Protein AF-A0AAD3CWH2-F1 (afdb_monomer_lite)

InterPro domains:
  IPR008906 HAT, C-terminal dimerisation domain [PF05699] (31-101)
  IPR012337 Ribonuclease H-like superfamily [SSF53098] (28-108)

pLDDT: mean 76.23, std 11.2, range [41.72, 93.25]

Radius of gyration: 19.05 Å; chains: 1; bounding box: 54×31×48 Å

Foldseek 3Di:
DPVVVVLVVVQVVVCVVPNPVPGDPPLCPVLQSQLVVQLVVCVCVCPPPVNPPPVVNVVSNCVSHVPPDVVLVVVLVVQLVVCCVVPNDDDPVVSVVSSCCVSPHHCVVVVVVVVD

Structure (mmCIF, N/CA/C/O backbone):
data_AF-A0AAD3CWH2-F1
#
_entry.id   AF-A0AAD3CWH2-F1
#
loop_
_atom_site.group_PDB
_atom_site.id
_atom_site.type_symbol
_atom_site.label_atom_id
_atom_site.label_alt_id
_atom_site.label_comp_id
_atom_site.label_asym_id
_atom_site.label_entity_id
_atom_site.label_seq_id
_atom_site.pdbx_PDB_ins_code
_atom_site.Cartn_x
_atom_site.Cartn_y
_atom_site.Cartn_z
_atom_site.occupancy
_atom_site.B_iso_or_equiv
_atom_site.auth_seq_id
_atom_site.auth_comp_id
_atom_site.auth_asym_id
_atom_site.auth_atom_id
_atom_site.pdbx_PDB_model_num
ATOM 1 N N . MET A 1 1 ? 18.400 -10.237 -1.285 1.00 47.47 1 MET A N 1
ATOM 2 C CA . MET A 1 1 ? 17.300 -10.425 -2.259 1.00 47.47 1 MET A CA 1
ATOM 3 C C . MET A 1 1 ? 17.458 -9.417 -3.380 1.00 47.47 1 MET A C 1
ATOM 5 O O . MET A 1 1 ? 17.604 -8.235 -3.097 1.00 47.47 1 MET A O 1
ATOM 9 N N . ASP A 1 2 ? 17.458 -9.882 -4.625 1.00 55.88 2 ASP A N 1
ATOM 10 C CA . ASP A 1 2 ? 17.538 -9.022 -5.806 1.00 55.88 2 ASP A CA 1
ATOM 11 C C . ASP A 1 2 ? 16.167 -8.367 -6.064 1.00 55.88 2 ASP A C 1
ATOM 13 O O . ASP A 1 2 ? 15.174 -9.046 -6.323 1.00 55.88 2 ASP A O 1
ATOM 17 N N . ARG A 1 3 ? 16.093 -7.048 -5.868 1.00 60.25 3 ARG A N 1
ATOM 18 C CA . ARG A 1 3 ? 14.845 -6.282 -5.692 1.00 60.25 3 ARG A CA 1
ATOM 19 C C . ARG A 1 3 ? 14.124 -5.977 -7.001 1.00 60.25 3 ARG A C 1
ATOM 21 O O . ARG A 1 3 ? 12.913 -5.773 -6.973 1.00 60.25 3 AR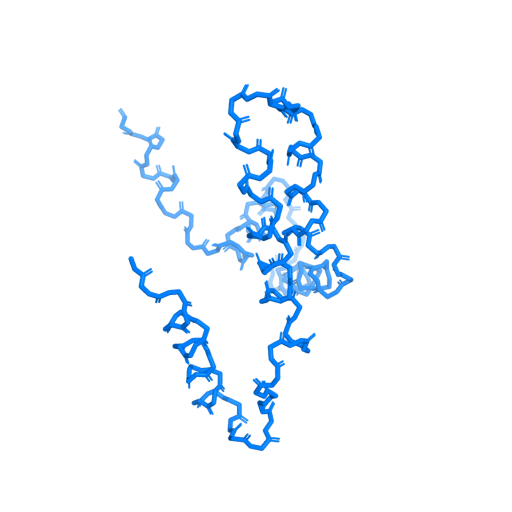G A O 1
ATOM 28 N N . SER A 1 4 ? 14.834 -6.055 -8.127 1.00 63.62 4 SER A N 1
ATOM 29 C CA . SER A 1 4 ? 14.219 -6.050 -9.457 1.00 63.62 4 SER A CA 1
ATOM 30 C C . SER A 1 4 ? 13.218 -7.207 -9.591 1.00 63.62 4 SER A C 1
ATOM 32 O O . SER A 1 4 ? 12.092 -7.029 -10.045 1.00 63.62 4 SER A O 1
ATOM 34 N N . LYS A 1 5 ? 13.554 -8.373 -9.019 1.00 73.56 5 LYS A N 1
ATOM 35 C CA . LYS A 1 5 ? 12.720 -9.584 -9.081 1.00 73.56 5 LYS A CA 1
ATOM 36 C C . LYS A 1 5 ? 11.361 -9.440 -8.389 1.00 73.56 5 LYS A C 1
ATOM 38 O O . LYS A 1 5 ? 10.415 -10.125 -8.766 1.00 73.56 5 LYS A O 1
ATOM 43 N N . LEU A 1 6 ? 11.233 -8.565 -7.385 1.00 74.38 6 LEU A N 1
ATOM 44 C CA . LEU A 1 6 ? 9.957 -8.322 -6.695 1.00 74.38 6 LEU A CA 1
ATOM 45 C C . LEU A 1 6 ? 8.982 -7.523 -7.562 1.00 74.38 6 LEU A C 1
ATOM 47 O O . LEU A 1 6 ? 7.789 -7.830 -7.570 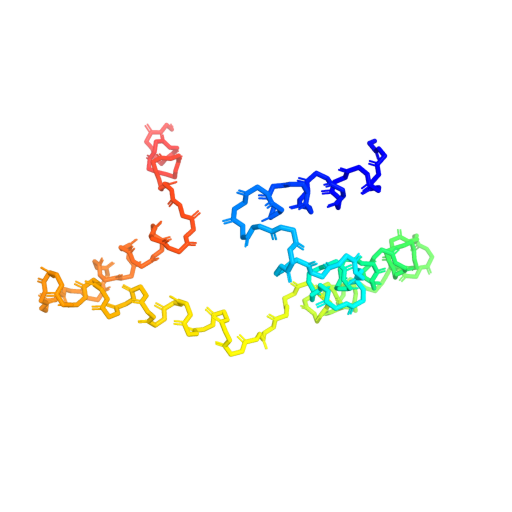1.00 74.38 6 LEU A O 1
ATOM 51 N N . PHE A 1 7 ? 9.482 -6.514 -8.279 1.00 76.25 7 PHE A N 1
ATOM 52 C CA . PHE A 1 7 ? 8.679 -5.749 -9.230 1.00 76.25 7 PHE A CA 1
ATOM 53 C C . PHE A 1 7 ? 8.256 -6.638 -10.403 1.00 76.25 7 PHE A C 1
ATOM 55 O O . PHE A 1 7 ? 7.061 -6.742 -10.673 1.00 76.25 7 PHE A O 1
ATOM 62 N N . GLU A 1 8 ? 9.198 -7.388 -10.978 1.00 80.25 8 GLU A N 1
ATOM 63 C CA . GLU A 1 8 ? 8.928 -8.367 -12.039 1.00 80.25 8 GLU A CA 1
ATOM 64 C C . GLU A 1 8 ? 7.891 -9.417 -11.608 1.00 80.25 8 GLU A C 1
ATOM 66 O O . GLU A 1 8 ? 6.917 -9.671 -12.312 1.00 80.25 8 GLU A O 1
ATOM 71 N N . SER A 1 9 ? 8.006 -9.958 -10.390 1.00 82.56 9 SER A N 1
ATOM 72 C CA . SER A 1 9 ? 7.028 -10.915 -9.853 1.00 82.56 9 SER A CA 1
ATOM 73 C C . SER A 1 9 ? 5.624 -10.310 -9.696 1.00 82.56 9 SER A C 1
ATOM 75 O O . SER A 1 9 ? 4.612 -10.980 -9.927 1.00 82.56 9 SER A O 1
ATOM 77 N N . ARG A 1 10 ? 5.526 -9.033 -9.301 1.00 79.69 10 ARG A N 1
ATOM 78 C CA . ARG A 1 10 ? 4.241 -8.320 -9.192 1.00 79.69 10 ARG A CA 1
ATOM 79 C C . ARG A 1 10 ? 3.651 -8.017 -10.566 1.00 79.69 10 ARG A C 1
ATOM 81 O O . ARG A 1 10 ? 2.444 -8.196 -10.739 1.00 79.69 10 ARG A O 1
ATOM 88 N N . LEU A 1 11 ? 4.479 -7.599 -11.521 1.00 81.88 11 LEU A N 1
ATOM 89 C CA . LEU A 1 11 ? 4.096 -7.408 -12.918 1.00 81.88 11 LEU A CA 1
ATOM 90 C C . LEU A 1 11 ? 3.562 -8.706 -13.517 1.00 81.88 11 LEU A C 1
ATOM 92 O O . LEU A 1 11 ? 2.472 -8.706 -14.080 1.00 81.88 11 LEU A O 1
ATOM 96 N N . GLU A 1 12 ? 4.251 -9.826 -13.309 1.00 83.62 12 GLU A N 1
ATOM 97 C CA . GLU A 1 12 ? 3.828 -11.134 -13.810 1.00 83.62 12 GLU A CA 1
ATOM 98 C C . GLU A 1 12 ? 2.466 -11.550 -13.231 1.00 83.62 12 GLU A C 1
ATOM 100 O O . GLU A 1 12 ? 1.571 -11.994 -13.956 1.00 83.62 12 GLU A O 1
ATOM 105 N N . LYS A 1 13 ? 2.251 -11.332 -11.925 1.00 83.56 13 LYS A N 1
ATOM 106 C CA . LYS A 1 13 ? 0.947 -11.563 -11.281 1.00 83.56 13 LYS A CA 1
ATOM 107 C C . LYS A 1 13 ? -0.149 -10.660 -11.850 1.00 83.56 13 LYS A C 1
ATOM 109 O O . LYS A 1 13 ? -1.267 -11.130 -12.056 1.00 83.56 13 LYS A O 1
ATOM 114 N N . ARG A 1 14 ? 0.140 -9.380 -12.108 1.00 78.19 14 ARG A N 1
ATOM 115 C CA . ARG A 1 14 ? -0.822 -8.455 -12.732 1.00 78.19 14 ARG A CA 1
ATOM 116 C C . ARG A 1 14 ? -1.132 -8.856 -14.171 1.00 78.19 14 ARG A C 1
ATOM 118 O O . ARG A 1 14 ? -2.305 -8.870 -14.531 1.00 78.19 14 ARG A O 1
ATOM 125 N N . ARG A 1 15 ? -0.123 -9.269 -14.944 1.00 83.38 15 ARG A N 1
ATOM 126 C CA . ARG A 1 15 ? -0.262 -9.759 -16.325 1.00 83.38 15 ARG A CA 1
ATOM 127 C C . ARG A 1 15 ? -1.205 -10.957 -16.391 1.00 83.38 15 ARG A C 1
ATOM 129 O O . ARG A 1 15 ? -2.101 -10.975 -17.228 1.00 83.38 15 ARG A O 1
ATOM 136 N N . LYS A 1 16 ? -1.076 -11.899 -15.448 1.00 83.44 16 LYS A N 1
ATOM 137 C CA . LYS A 1 16 ? -1.980 -13.057 -15.319 1.00 83.44 16 LYS A CA 1
ATOM 138 C C . LYS A 1 16 ? -3.423 -12.672 -14.964 1.00 83.44 16 LYS A C 1
ATOM 140 O O . LYS A 1 16 ? -4.342 -13.356 -15.391 1.00 83.44 16 LYS A O 1
ATOM 145 N N . ARG A 1 17 ? -3.638 -11.598 -14.192 1.00 80.06 17 ARG A N 1
ATOM 146 C CA . ARG A 1 17 ? -4.978 -11.168 -13.740 1.00 80.06 17 ARG A CA 1
ATOM 147 C C . ARG A 1 17 ? -5.717 -10.277 -14.739 1.00 80.06 17 ARG A C 1
ATOM 149 O O . ARG A 1 17 ? -6.924 -10.406 -14.879 1.00 80.06 17 ARG A O 1
ATOM 156 N N . LEU A 1 18 ? -5.012 -9.338 -15.368 1.00 77.00 18 LEU A N 1
ATOM 157 C CA . LEU A 1 18 ? -5.605 -8.266 -16.179 1.00 77.00 18 LEU A CA 1
ATOM 158 C C . LEU A 1 18 ? -5.416 -8.478 -17.690 1.00 77.00 18 LEU A C 1
ATOM 160 O O . LEU A 1 18 ? -6.064 -7.798 -18.483 1.00 77.00 18 LEU A O 1
ATOM 164 N N . GLY A 1 19 ? -4.554 -9.420 -18.086 1.00 78.69 19 GLY A N 1
ATOM 165 C CA . GLY A 1 19 ? -4.132 -9.623 -19.470 1.00 78.69 19 GLY A CA 1
ATOM 166 C C . GLY A 1 19 ? -3.005 -8.663 -19.889 1.00 78.69 19 GLY A C 1
ATOM 167 O O . GLY A 1 19 ? -2.866 -7.579 -19.319 1.00 78.69 19 GLY A O 1
ATOM 168 N N . PRO A 1 20 ? -2.182 -9.035 -20.886 1.00 76.25 20 PRO A N 1
ATOM 169 C CA . PRO A 1 20 ? -0.962 -8.301 -21.241 1.00 76.25 20 PRO A CA 1
ATOM 170 C C . PRO A 1 20 ? -1.223 -6.868 -21.723 1.00 76.25 20 PRO A C 1
ATOM 172 O O . PRO A 1 20 ? -0.479 -5.967 -21.364 1.00 76.25 20 PRO A O 1
ATOM 175 N N . ASN A 1 21 ? -2.323 -6.624 -22.437 1.00 77.19 21 ASN A N 1
ATOM 176 C CA . ASN A 1 21 ? -2.628 -5.304 -23.008 1.00 77.19 21 ASN A CA 1
ATOM 177 C C . ASN A 1 21 ? -3.133 -4.270 -21.985 1.00 77.19 21 ASN A C 1
ATOM 179 O O . ASN A 1 21 ? -3.350 -3.117 -22.342 1.00 77.19 21 ASN A O 1
ATOM 183 N N . ARG A 1 22 ? -3.380 -4.675 -20.732 1.00 71.50 22 ARG A N 1
ATOM 184 C CA . ARG A 1 22 ? -3.910 -3.803 -19.666 1.00 71.50 22 ARG A CA 1
ATOM 185 C C . ARG A 1 22 ? -2.899 -3.527 -18.554 1.00 71.50 22 ARG A C 1
ATOM 187 O O . ARG A 1 22 ? -3.251 -2.901 -17.557 1.00 71.50 22 ARG A O 1
ATOM 194 N N . VAL A 1 23 ? -1.671 -4.026 -18.688 1.00 74.50 23 VAL A N 1
ATOM 195 C CA . VAL A 1 23 ? -0.614 -3.850 -17.691 1.00 74.50 23 VAL A CA 1
ATOM 196 C C . VAL A 1 23 ? 0.429 -2.901 -18.248 1.00 74.50 23 VAL A C 1
ATOM 198 O O . VAL A 1 23 ? 1.038 -3.179 -19.272 1.00 74.50 23 VAL A O 1
ATOM 201 N N . ASP A 1 24 ? 0.629 -1.784 -17.556 1.00 77.06 24 ASP A N 1
ATOM 202 C CA . ASP A 1 24 ? 1.723 -0.874 -17.862 1.00 77.06 24 ASP A CA 1
ATOM 203 C C . ASP A 1 24 ? 3.020 -1.410 -17.248 1.00 77.06 24 ASP A C 1
ATOM 205 O O . ASP A 1 24 ? 3.085 -1.673 -16.043 1.00 77.06 24 ASP A O 1
ATOM 209 N N . GLU A 1 25 ? 4.030 -1.618 -18.087 1.00 79.94 25 GLU A N 1
ATOM 210 C CA . GLU A 1 25 ? 5.335 -2.150 -17.682 1.00 79.94 25 GLU A CA 1
ATOM 211 C C . GLU A 1 25 ? 6.278 -1.043 -17.187 1.00 79.94 25 GLU A C 1
ATOM 213 O O . GLU A 1 25 ? 7.286 -1.329 -16.536 1.00 79.94 25 GLU A O 1
ATOM 218 N N . ASP A 1 26 ? 5.945 0.232 -17.435 1.00 83.88 26 ASP A N 1
ATOM 219 C CA . ASP A 1 26 ? 6.732 1.357 -16.941 1.00 83.88 26 ASP A CA 1
ATOM 220 C C . ASP A 1 26 ? 6.528 1.541 -15.431 1.00 83.88 26 ASP A C 1
ATOM 222 O O . ASP A 1 26 ? 5.492 2.013 -14.951 1.00 83.88 26 ASP A O 1
ATOM 226 N N . TRP A 1 27 ? 7.574 1.233 -14.663 1.00 81.44 27 TRP A N 1
ATOM 227 C CA . TRP A 1 27 ? 7.604 1.408 -13.212 1.00 81.44 27 TRP A CA 1
ATOM 228 C C . TRP A 1 27 ? 7.276 2.838 -12.763 1.00 81.44 27 TRP A C 1
ATOM 230 O O . TRP A 1 27 ? 6.811 3.029 -11.641 1.00 81.44 27 TRP A O 1
ATOM 240 N N . ARG A 1 28 ? 7.500 3.856 -13.609 1.00 81.25 28 ARG A N 1
ATOM 241 C CA . ARG A 1 28 ? 7.190 5.260 -13.284 1.00 81.25 28 ARG A CA 1
ATOM 242 C C . ARG A 1 28 ? 5.695 5.515 -13.165 1.00 81.25 28 ARG A C 1
ATOM 244 O O . ARG A 1 28 ? 5.298 6.474 -12.498 1.00 81.25 28 ARG A O 1
ATOM 251 N N . LYS A 1 29 ? 4.889 4.685 -13.823 1.00 77.56 29 LYS A N 1
ATOM 252 C CA . LYS A 1 29 ? 3.431 4.749 -13.794 1.00 77.56 29 LYS A CA 1
ATOM 253 C C . LYS A 1 29 ? 2.832 3.853 -12.716 1.00 77.56 29 LYS A C 1
ATOM 255 O O . LYS A 1 29 ? 1.670 4.046 -12.373 1.00 77.56 29 LYS A O 1
ATOM 260 N N . ASP A 1 30 ? 3.609 2.934 -12.133 1.00 76.12 30 ASP A N 1
ATOM 261 C CA . ASP A 1 30 ? 3.206 2.230 -10.917 1.00 76.12 30 ASP A CA 1
ATOM 262 C C . ASP A 1 30 ? 3.457 3.122 -9.685 1.00 76.12 30 ASP A C 1
ATOM 264 O O . ASP A 1 30 ? 4.611 3.393 -9.333 1.00 76.12 30 ASP A O 1
ATOM 268 N N . PRO A 1 31 ? 2.400 3.586 -8.994 1.00 74.25 31 PRO A N 1
ATOM 269 C CA . PRO A 1 31 ? 2.548 4.549 -7.908 1.00 74.25 31 PRO A CA 1
ATOM 270 C C . PRO A 1 31 ? 3.368 3.978 -6.741 1.00 74.25 31 PRO A C 1
ATOM 272 O O . PRO A 1 31 ? 4.218 4.672 -6.177 1.00 74.25 31 PRO A O 1
ATOM 275 N N . GLY A 1 32 ? 3.170 2.689 -6.438 1.00 76.94 32 GLY A N 1
ATOM 276 C CA . GLY A 1 32 ? 3.854 1.981 -5.358 1.00 76.94 32 GLY A CA 1
ATOM 277 C C . GLY A 1 32 ? 5.343 1.755 -5.624 1.00 76.94 32 GLY A C 1
ATOM 278 O O . GLY A 1 32 ? 6.160 1.924 -4.722 1.00 76.94 32 GLY A O 1
ATOM 279 N N . GLU A 1 33 ? 5.722 1.410 -6.850 1.00 81.25 33 GLU A N 1
ATOM 280 C CA . GLU A 1 33 ? 7.115 1.221 -7.255 1.00 81.25 33 GLU A CA 1
ATOM 281 C C . GLU A 1 33 ? 7.853 2.559 -7.354 1.00 81.25 33 GLU A C 1
ATOM 283 O O . GLU A 1 33 ? 8.988 2.669 -6.883 1.00 81.25 33 GLU A O 1
ATOM 288 N N . LYS A 1 34 ? 7.194 3.607 -7.865 1.00 82.38 34 LYS A N 1
ATOM 289 C CA . LYS A 1 34 ? 7.722 4.977 -7.837 1.00 82.38 34 LYS A CA 1
ATOM 290 C C . LYS A 1 34 ? 7.997 5.437 -6.401 1.00 82.38 34 LYS A C 1
ATOM 292 O O . LYS A 1 34 ? 9.107 5.874 -6.104 1.00 82.38 34 LYS A O 1
ATOM 297 N N . ALA A 1 35 ? 7.021 5.281 -5.506 1.00 82.06 35 ALA A N 1
ATOM 298 C CA . ALA A 1 35 ? 7.147 5.533 -4.069 1.00 82.06 35 ALA A CA 1
ATOM 299 C C . ALA A 1 35 ? 8.317 4.769 -3.433 1.00 82.06 35 ALA A C 1
ATOM 301 O O . ALA A 1 35 ? 9.154 5.348 -2.734 1.00 82.06 35 ALA A O 1
ATOM 302 N N . ARG A 1 36 ? 8.404 3.464 -3.713 1.00 82.50 36 ARG A N 1
ATOM 303 C CA . ARG A 1 36 ? 9.457 2.584 -3.200 1.00 82.50 36 ARG A CA 1
ATOM 304 C C . ARG A 1 36 ? 10.841 3.055 -3.635 1.00 82.50 36 ARG A C 1
ATOM 306 O O . ARG A 1 36 ? 11.733 3.130 -2.797 1.00 82.50 36 ARG A O 1
ATOM 313 N N . ARG A 1 37 ? 11.024 3.391 -4.915 1.00 86.31 37 ARG A N 1
ATOM 314 C CA . ARG A 1 37 ? 12.311 3.865 -5.448 1.00 86.31 37 ARG A CA 1
ATOM 315 C C . ARG A 1 37 ? 12.718 5.224 -4.883 1.00 86.31 37 ARG A C 1
ATOM 317 O O . ARG A 1 37 ? 13.893 5.409 -4.584 1.00 86.31 37 ARG A O 1
ATOM 324 N N . ILE A 1 38 ? 11.764 6.137 -4.676 1.00 85.75 38 ILE A N 1
ATOM 325 C CA . ILE A 1 38 ? 12.015 7.409 -3.977 1.00 85.75 38 ILE A CA 1
ATOM 326 C C . ILE A 1 38 ? 12.527 7.132 -2.560 1.00 85.75 38 ILE A C 1
ATOM 328 O O . ILE A 1 38 ? 13.568 7.656 -2.173 1.00 85.75 38 ILE A O 1
ATOM 332 N N . TRP A 1 39 ? 11.843 6.270 -1.801 1.00 84.81 39 TRP A N 1
ATOM 333 C CA . TRP A 1 39 ? 12.293 5.898 -0.460 1.00 84.81 39 TRP A CA 1
ATOM 334 C C . TRP A 1 39 ? 13.677 5.240 -0.474 1.00 84.81 39 TRP A C 1
ATOM 336 O O . TRP A 1 39 ? 14.504 5.554 0.371 1.00 84.81 39 TRP A O 1
ATOM 346 N N . GLU A 1 40 ? 13.961 4.351 -1.426 1.00 85.44 40 GLU A N 1
ATOM 347 C CA . GLU A 1 40 ? 15.270 3.696 -1.518 1.00 85.44 40 GLU A CA 1
ATOM 348 C C . GLU A 1 40 ? 16.418 4.650 -1.821 1.00 85.44 40 GLU A C 1
ATOM 350 O O . GLU A 1 40 ? 17.506 4.436 -1.294 1.00 85.44 40 GLU A O 1
ATOM 355 N N . TRP A 1 41 ? 16.182 5.680 -2.634 1.00 86.88 41 TRP A N 1
ATOM 356 C CA . TRP A 1 41 ? 17.178 6.717 -2.900 1.00 86.88 41 TRP A CA 1
ATOM 357 C C . TRP A 1 41 ? 17.534 7.483 -1.624 1.00 86.88 41 TRP A C 1
ATOM 359 O O . TRP A 1 41 ? 18.704 7.709 -1.333 1.00 86.88 41 TRP A O 1
ATOM 369 N N . TRP A 1 42 ? 16.521 7.823 -0.828 1.00 83.88 42 TRP A N 1
ATOM 370 C CA . TRP A 1 42 ? 16.713 8.551 0.421 1.00 83.88 42 TRP A CA 1
ATOM 371 C C . TRP A 1 42 ? 17.189 7.679 1.577 1.00 83.88 42 TRP A C 1
ATOM 373 O O . TRP A 1 42 ? 17.849 8.188 2.476 1.00 83.88 42 TRP A O 1
ATOM 383 N N . ARG A 1 43 ? 16.857 6.383 1.576 1.00 83.31 43 ARG A N 1
ATOM 384 C CA . ARG A 1 43 ? 17.179 5.441 2.652 1.00 83.31 43 ARG A CA 1
ATOM 385 C C . ARG A 1 43 ? 18.633 5.555 3.119 1.00 83.31 43 ARG A C 1
ATOM 387 O O . ARG A 1 43 ? 18.780 5.805 4.305 1.00 83.31 43 ARG A O 1
ATOM 394 N N . PRO A 1 44 ? 19.672 5.407 2.268 1.00 83.19 44 PRO A N 1
ATOM 395 C CA . PRO A 1 44 ? 21.059 5.499 2.727 1.00 83.19 44 PRO A CA 1
ATOM 396 C C . PRO A 1 44 ? 21.354 6.845 3.398 1.00 83.19 44 PRO A C 1
ATOM 398 O O . PRO A 1 44 ? 21.918 6.848 4.483 1.00 83.19 44 PRO A O 1
ATOM 401 N N . ILE A 1 45 ? 20.853 7.951 2.837 1.00 81.62 45 ILE A N 1
ATOM 402 C CA . ILE A 1 45 ? 21.040 9.319 3.348 1.00 81.62 45 ILE A CA 1
ATOM 403 C C . ILE A 1 45 ? 20.429 9.484 4.746 1.00 81.62 45 ILE A C 1
ATOM 405 O O . ILE A 1 45 ? 21.010 10.127 5.609 1.00 81.62 45 ILE A O 1
ATOM 409 N N . VAL A 1 46 ? 19.251 8.901 4.991 1.00 76.75 46 VAL A N 1
ATOM 410 C CA . VAL A 1 46 ? 18.552 9.029 6.283 1.00 76.75 46 VAL A CA 1
ATOM 411 C C . VAL A 1 46 ? 18.917 7.941 7.298 1.00 76.75 46 VAL A C 1
ATOM 413 O O . VAL A 1 46 ? 18.480 8.022 8.445 1.00 76.75 46 VAL A O 1
ATOM 416 N N . THR A 1 47 ? 19.646 6.899 6.881 1.00 71.56 47 THR A N 1
ATOM 417 C CA . THR A 1 47 ? 20.125 5.813 7.757 1.00 71.56 47 THR A CA 1
ATOM 418 C C . THR A 1 47 ? 21.618 5.876 8.059 1.00 71.56 47 THR A C 1
ATOM 420 O O . THR A 1 47 ? 22.066 5.131 8.925 1.00 71.56 47 THR A O 1
ATOM 423 N N . GLU A 1 48 ? 22.388 6.719 7.370 1.00 72.81 48 GLU A N 1
ATOM 424 C CA . GLU A 1 48 ? 23.781 6.980 7.733 1.00 72.81 48 GLU A CA 1
ATOM 425 C C . GLU A 1 48 ? 23.857 7.673 9.102 1.00 72.81 48 GLU A C 1
ATOM 427 O O . GLU A 1 48 ? 23.166 8.658 9.374 1.00 72.81 48 GLU A O 1
ATOM 432 N N . GLU A 1 49 ? 24.712 7.140 9.981 1.00 58.88 49 GLU A N 1
ATOM 433 C CA . GLU A 1 49 ? 24.851 7.575 11.380 1.00 58.88 49 GLU A CA 1
ATOM 434 C C . GLU A 1 49 ? 25.242 9.056 11.523 1.00 58.88 49 GLU A C 1
ATOM 436 O O . GLU A 1 49 ? 24.958 9.670 12.549 1.00 58.88 49 GLU A O 1
ATOM 441 N N . SER A 1 50 ? 25.834 9.659 10.487 1.00 56.03 50 SER A N 1
ATOM 442 C CA . SER A 1 50 ? 26.306 11.049 10.486 1.00 56.03 50 SER A CA 1
ATOM 443 C C . SER A 1 50 ? 25.193 12.100 10.345 1.00 56.03 50 SER A C 1
ATOM 445 O O . SER A 1 50 ? 25.422 13.268 10.648 1.00 56.03 50 SER A O 1
ATOM 447 N N . THR A 1 51 ? 23.992 11.715 9.889 1.00 57.53 51 THR A N 1
ATOM 448 C CA . THR A 1 51 ? 22.870 12.629 9.572 1.00 57.53 51 THR A CA 1
ATOM 449 C C . THR A 1 51 ? 21.515 12.073 10.026 1.00 57.53 51 THR A C 1
ATOM 451 O O . THR A 1 51 ? 20.474 12.289 9.400 1.00 57.53 51 THR A O 1
ATOM 454 N N . SER A 1 52 ? 21.496 11.348 11.148 1.00 59.28 52 SER A N 1
ATOM 455 C CA . SER A 1 52 ? 20.255 10.812 11.713 1.00 59.28 52 SER A CA 1
ATOM 456 C C . SER A 1 52 ? 19.330 11.947 12.167 1.00 59.28 52 SER A C 1
ATOM 458 O O . SER A 1 52 ? 19.485 12.520 13.244 1.00 59.28 52 SER A O 1
ATOM 460 N N . PHE A 1 53 ? 18.336 12.264 11.335 1.00 74.50 53 PHE A N 1
ATOM 461 C CA . PHE A 1 53 ? 17.189 13.104 11.675 1.00 74.50 53 PHE A CA 1
ATOM 462 C C . PHE A 1 53 ? 15.948 12.207 11.775 1.00 74.50 53 PHE A C 1
ATOM 464 O O . PHE A 1 53 ? 15.228 12.040 10.784 1.00 74.50 53 PHE A O 1
ATOM 471 N N . PRO A 1 54 ? 15.652 11.611 12.947 1.00 75.44 54 PRO A N 1
ATOM 472 C CA . PRO A 1 54 ? 14.593 10.608 13.082 1.00 75.44 54 PRO A CA 1
ATOM 473 C C . PRO A 1 54 ? 13.219 11.119 12.636 1.00 75.44 54 PRO A C 1
ATOM 475 O O . PRO A 1 54 ? 12.464 10.402 11.979 1.00 75.44 54 PRO A O 1
ATOM 478 N N . ALA A 1 55 ? 12.912 12.384 12.940 1.00 76.50 55 ALA A N 1
ATOM 479 C CA . ALA A 1 55 ? 11.676 13.034 12.518 1.00 76.50 55 ALA A CA 1
ATOM 480 C C . ALA A 1 55 ? 11.596 13.205 10.991 1.00 76.50 55 ALA A C 1
ATOM 482 O O . ALA A 1 55 ? 10.561 12.899 10.400 1.00 76.50 55 ALA A O 1
ATOM 483 N N . PHE A 1 56 ? 12.686 13.629 10.345 1.00 78.88 56 PHE A N 1
ATOM 484 C CA . PHE A 1 56 ? 12.746 13.792 8.890 1.00 78.88 56 PHE A CA 1
ATOM 485 C C . PHE A 1 56 ? 12.658 12.442 8.170 1.00 78.88 56 PHE A C 1
ATOM 487 O O . PHE A 1 56 ? 11.860 12.286 7.250 1.00 78.88 56 PHE A O 1
ATOM 494 N N . SER A 1 57 ? 13.388 11.432 8.650 1.00 80.12 57 SER A N 1
ATOM 495 C CA . SER A 1 57 ? 13.316 10.055 8.144 1.00 80.12 57 SER A CA 1
ATOM 496 C C . SER A 1 57 ? 11.893 9.491 8.239 1.00 80.12 57 SER A C 1
ATOM 498 O O . SER A 1 57 ? 11.366 8.930 7.273 1.00 80.12 57 SER A O 1
ATOM 500 N N . LYS A 1 58 ? 11.218 9.712 9.377 1.00 79.88 58 LYS A N 1
ATOM 501 C CA . LYS A 1 58 ? 9.819 9.316 9.577 1.00 79.88 58 LYS A CA 1
ATOM 502 C C . LYS A 1 58 ? 8.881 10.053 8.622 1.00 79.88 58 LYS A C 1
ATOM 504 O O . LYS A 1 58 ? 8.089 9.398 7.951 1.00 79.88 58 LYS A O 1
ATOM 509 N N . ALA A 1 59 ? 8.981 11.379 8.525 1.00 79.06 59 ALA A N 1
ATOM 510 C CA . ALA A 1 59 ? 8.148 12.183 7.630 1.00 79.06 59 ALA A CA 1
ATOM 511 C C . ALA A 1 59 ? 8.317 11.760 6.165 1.00 79.06 59 ALA A C 1
ATOM 513 O O . ALA A 1 59 ? 7.335 11.533 5.461 1.00 79.06 59 ALA A O 1
ATOM 514 N N . LEU A 1 60 ? 9.557 11.558 5.728 1.00 80.25 60 LEU A N 1
ATOM 515 C CA . LEU A 1 60 ? 9.873 11.129 4.376 1.00 80.25 60 LEU A CA 1
ATOM 516 C C . LEU A 1 60 ? 9.320 9.729 4.072 1.00 80.25 60 LEU A C 1
ATOM 518 O O . LEU A 1 60 ? 8.766 9.504 2.997 1.00 80.25 60 LEU A O 1
ATOM 522 N N . ARG A 1 61 ? 9.408 8.792 5.024 1.00 79.19 61 ARG A N 1
ATOM 523 C CA . ARG A 1 61 ? 8.820 7.454 4.876 1.00 79.19 61 ARG A CA 1
ATOM 524 C C . ARG A 1 61 ? 7.300 7.519 4.731 1.00 79.19 61 ARG A C 1
ATOM 526 O O . ARG A 1 61 ? 6.749 6.785 3.914 1.00 79.19 61 ARG A O 1
ATOM 533 N N . LEU A 1 62 ? 6.638 8.385 5.500 1.00 76.06 62 LEU A N 1
ATOM 534 C CA . LEU A 1 62 ? 5.192 8.597 5.410 1.00 76.06 62 LEU A CA 1
ATOM 535 C C . LEU A 1 62 ? 4.821 9.190 4.045 1.00 76.06 62 LEU A C 1
ATOM 537 O O . LEU A 1 62 ? 4.001 8.610 3.350 1.00 76.06 62 LEU A O 1
ATOM 541 N N . ILE A 1 63 ? 5.479 10.269 3.615 1.00 77.75 63 ILE A N 1
ATOM 542 C CA . ILE A 1 63 ? 5.192 10.938 2.334 1.00 77.75 63 ILE A CA 1
ATOM 543 C C . ILE A 1 63 ? 5.460 10.015 1.140 1.00 77.75 63 ILE A C 1
ATOM 545 O O . ILE A 1 63 ? 4.672 9.964 0.198 1.00 77.75 63 ILE A O 1
ATOM 549 N N . ALA A 1 64 ? 6.580 9.289 1.161 1.00 75.94 64 ALA A N 1
ATOM 550 C CA . ALA A 1 64 ? 6.963 8.438 0.047 1.00 75.94 64 ALA A CA 1
ATOM 551 C C . ALA A 1 64 ? 6.098 7.175 -0.024 1.00 75.94 64 ALA A C 1
ATOM 553 O O . ALA A 1 64 ? 5.630 6.841 -1.105 1.00 75.94 64 ALA A O 1
ATOM 554 N N . LEU A 1 65 ? 5.891 6.465 1.094 1.00 72.00 65 LEU A N 1
ATOM 555 C CA . LEU A 1 65 ? 5.269 5.133 1.087 1.00 72.00 65 LEU A CA 1
ATOM 556 C C . LEU A 1 65 ? 3.764 5.149 1.359 1.00 72.00 65 LEU A C 1
ATOM 558 O O . LEU A 1 65 ? 3.059 4.267 0.869 1.00 72.00 65 LEU A O 1
ATOM 562 N N . ILE A 1 66 ? 3.261 6.125 2.114 1.00 70.38 66 ILE A N 1
ATOM 563 C CA . ILE A 1 66 ? 1.824 6.321 2.306 1.00 70.38 66 ILE A CA 1
ATOM 564 C C . ILE A 1 66 ? 1.365 7.277 1.215 1.00 70.38 66 ILE A C 1
ATOM 566 O O . ILE A 1 66 ? 1.168 8.471 1.427 1.00 70.38 66 ILE A O 1
ATOM 570 N N . GLN A 1 67 ? 1.214 6.743 0.006 1.00 61.59 67 GLN A N 1
ATOM 571 C CA . GLN A 1 67 ? 0.537 7.481 -1.047 1.00 61.59 67 GLN A CA 1
ATOM 572 C C . GLN A 1 67 ? -0.944 7.570 -0.693 1.00 61.59 67 GLN A C 1
ATOM 574 O O . GLN A 1 67 ? -1.722 6.649 -0.958 1.00 61.59 67 GLN A O 1
ATOM 579 N N . VAL A 1 68 ? -1.312 8.685 -0.061 1.00 57.66 68 VAL A N 1
ATOM 580 C CA . VAL A 1 68 ? -2.695 9.073 0.211 1.00 57.66 68 VAL A CA 1
ATOM 581 C C . VAL A 1 68 ? -3.360 9.352 -1.137 1.00 57.66 68 VAL A C 1
ATOM 583 O O . VAL A 1 68 ? -3.419 10.478 -1.615 1.00 57.66 68 VAL A O 1
ATOM 586 N N . SER A 1 69 ? -3.772 8.291 -1.821 1.00 63.91 69 SER A N 1
ATOM 587 C CA . SER A 1 69 ? -4.610 8.393 -3.010 1.00 63.91 69 SER A CA 1
ATOM 588 C C . SER A 1 69 ? -6.065 8.331 -2.571 1.00 63.91 69 SER A C 1
ATOM 590 O O . SER A 1 69 ? -6.407 7.543 -1.684 1.00 63.91 69 SER A O 1
ATOM 592 N N . SER A 1 70 ? -6.932 9.118 -3.213 1.00 63.81 70 SER A N 1
ATOM 593 C CA . SER A 1 70 ? -8.382 9.009 -3.010 1.00 63.81 70 SER A CA 1
ATOM 594 C C . SER A 1 70 ? -8.848 7.565 -3.205 1.00 63.81 70 SER A C 1
ATOM 596 O O . SER A 1 70 ? -9.641 7.074 -2.418 1.00 63.81 70 SER A O 1
ATOM 598 N N . CYS A 1 71 ? -8.229 6.830 -4.136 1.00 68.62 71 CYS A N 1
ATOM 599 C CA . CYS A 1 71 ? -8.473 5.412 -4.392 1.00 68.62 71 CYS A CA 1
ATOM 600 C C . CYS A 1 71 ? -8.301 4.508 -3.153 1.00 68.62 71 CYS A C 1
ATOM 602 O O . CYS A 1 71 ? -9.033 3.530 -2.988 1.00 68.62 71 CYS A O 1
ATOM 604 N N . ALA A 1 72 ? -7.343 4.796 -2.264 1.00 66.88 72 ALA A N 1
ATOM 605 C CA . ALA A 1 72 ? -7.182 4.022 -1.033 1.00 66.88 72 ALA A CA 1
ATOM 606 C C . ALA A 1 72 ? -8.378 4.225 -0.092 1.00 66.88 72 ALA A C 1
ATOM 608 O O . ALA A 1 72 ? -8.896 3.255 0.457 1.00 66.88 72 ALA A O 1
ATOM 609 N N . VAL A 1 73 ? -8.847 5.466 0.026 1.00 68.88 73 VAL A N 1
ATOM 610 C CA . VAL A 1 73 ? -10.023 5.836 0.820 1.00 68.88 73 VAL A CA 1
ATOM 611 C C . VAL A 1 73 ? -11.311 5.304 0.172 1.00 68.88 73 VAL A C 1
ATOM 613 O O . VAL A 1 73 ? -12.145 4.714 0.849 1.00 68.88 73 VAL A O 1
ATOM 616 N N . GLU A 1 74 ? -11.438 5.401 -1.152 1.00 76.25 74 GLU A N 1
ATOM 617 C CA . GLU A 1 74 ? -12.550 4.845 -1.935 1.00 76.25 74 GLU A CA 1
ATOM 618 C C . GLU A 1 74 ? -12.663 3.326 -1.771 1.00 76.25 74 GLU A C 1
ATOM 620 O O . GLU A 1 74 ? -13.770 2.797 -1.677 1.00 76.25 74 GLU A O 1
ATOM 625 N N . ARG A 1 75 ? -11.537 2.603 -1.678 1.00 81.81 75 ARG A N 1
ATOM 626 C CA . ARG A 1 75 ? -11.546 1.161 -1.388 1.00 81.81 75 ARG A CA 1
ATOM 627 C C . ARG A 1 75 ? -12.141 0.872 -0.012 1.00 81.81 75 ARG A C 1
ATOM 629 O O . ARG A 1 75 ? -12.932 -0.062 0.103 1.00 81.81 75 ARG A O 1
ATOM 636 N N . VAL A 1 76 ? -11.779 1.660 1.001 1.00 82.50 76 VAL A N 1
ATOM 637 C CA . VAL A 1 76 ? -12.327 1.534 2.360 1.00 82.50 76 VAL A CA 1
ATOM 638 C C . VAL A 1 76 ? -13.829 1.821 2.345 1.00 82.50 76 VAL A C 1
ATOM 640 O O . VAL A 1 76 ? -14.603 0.996 2.822 1.00 82.50 76 VAL A O 1
ATOM 643 N N . PHE A 1 77 ? -14.266 2.909 1.704 1.00 83.81 77 PHE A N 1
ATOM 644 C CA . PHE A 1 77 ? -15.693 3.220 1.568 1.00 83.81 77 PHE A CA 1
ATOM 645 C C . PHE A 1 77 ? -16.470 2.171 0.765 1.00 83.81 77 PHE A C 1
ATOM 647 O O . PHE A 1 77 ? -17.604 1.853 1.106 1.00 83.81 77 PHE A O 1
ATOM 654 N N . SER A 1 78 ? -15.855 1.564 -0.251 1.00 85.75 78 SER A N 1
ATOM 655 C CA . SER A 1 78 ? -16.471 0.461 -0.998 1.00 85.75 78 SER A CA 1
ATOM 656 C C . SER A 1 78 ? -16.696 -0.763 -0.107 1.00 85.75 78 SER A C 1
ATOM 658 O O . SER A 1 78 ? -17.750 -1.388 -0.176 1.00 85.75 78 SER A O 1
ATOM 660 N N . GLN A 1 79 ? -15.730 -1.107 0.757 1.00 87.88 79 GLN A N 1
ATOM 661 C CA . GLN A 1 79 ? -15.918 -2.188 1.732 1.00 87.88 79 GLN A CA 1
ATOM 662 C C . GLN A 1 79 ? -16.971 -1.830 2.782 1.00 87.88 79 GLN A C 1
ATOM 664 O O . GLN A 1 79 ? -17.777 -2.687 3.138 1.00 87.88 79 GLN A O 1
ATOM 669 N N . LEU A 1 80 ? -16.994 -0.575 3.234 1.00 89.25 80 LEU A N 1
ATOM 670 C CA . LEU A 1 80 ? -18.002 -0.076 4.161 1.00 89.25 80 LEU A CA 1
ATOM 671 C C . LEU A 1 80 ? -19.417 -0.225 3.586 1.00 89.25 80 LEU A C 1
ATOM 673 O O . LEU A 1 80 ? -20.276 -0.796 4.254 1.00 89.25 80 LEU A O 1
ATOM 677 N N . ASN A 1 81 ? -19.640 0.205 2.338 1.00 89.81 81 ASN A N 1
ATOM 678 C CA . ASN A 1 81 ? -20.930 0.048 1.662 1.00 89.81 81 ASN A CA 1
ATOM 679 C C . ASN A 1 81 ? -21.365 -1.417 1.609 1.00 89.81 81 ASN A C 1
ATOM 681 O O . ASN A 1 81 ? -22.482 -1.725 2.006 1.00 89.81 81 ASN A O 1
ATOM 685 N N . VAL A 1 82 ? -20.472 -2.332 1.216 1.00 89.75 82 VAL A N 1
ATOM 686 C CA . VAL A 1 82 ? -20.788 -3.770 1.177 1.0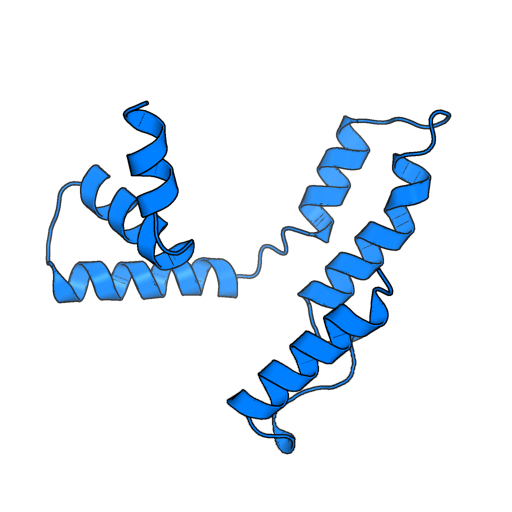0 89.75 82 VAL A CA 1
ATOM 687 C C . VAL A 1 82 ? -21.209 -4.294 2.553 1.00 89.75 82 VAL A C 1
ATOM 689 O O . VAL A 1 82 ? -22.161 -5.068 2.651 1.00 89.75 82 VAL A O 1
ATOM 692 N N . ILE A 1 83 ? -20.524 -3.886 3.627 1.00 88.06 83 ILE A N 1
ATOM 693 C CA . ILE A 1 83 ? -20.860 -4.309 4.994 1.00 88.06 83 ILE A CA 1
ATOM 694 C C . ILE A 1 83 ? -22.247 -3.793 5.393 1.00 88.06 83 ILE A C 1
ATOM 696 O O . ILE A 1 83 ? -23.061 -4.567 5.898 1.00 88.06 83 ILE A O 1
ATOM 700 N N . VAL A 1 84 ? -22.526 -2.512 5.143 1.00 91.94 84 VAL A N 1
ATOM 701 C CA . VAL A 1 84 ? -23.804 -1.877 5.494 1.00 91.94 84 VAL A CA 1
ATOM 702 C C . VAL A 1 84 ? -24.961 -2.462 4.680 1.00 91.94 84 VAL A C 1
ATOM 704 O O . VAL A 1 84 ? -26.010 -2.751 5.249 1.00 91.94 84 VAL A O 1
ATOM 707 N N . GLU A 1 85 ? -24.773 -2.703 3.382 1.00 93.25 85 GLU A N 1
ATOM 708 C CA . GLU A 1 85 ? -25.788 -3.317 2.514 1.00 93.25 85 GLU A CA 1
ATOM 709 C C . GLU A 1 85 ? -26.087 -4.769 2.907 1.00 93.25 85 GLU A C 1
ATOM 711 O O . GLU A 1 85 ? -27.238 -5.195 2.867 1.00 93.25 85 GLU A O 1
ATOM 716 N N . THR A 1 86 ? -25.067 -5.529 3.320 1.00 91.00 86 THR A N 1
ATOM 717 C CA . THR A 1 86 ? -25.227 -6.956 3.647 1.00 91.00 86 THR A CA 1
ATOM 718 C C . THR A 1 86 ? -25.784 -7.176 5.053 1.00 91.00 86 THR A C 1
ATOM 720 O O . THR A 1 86 ? -26.563 -8.098 5.278 1.00 91.00 86 THR A O 1
ATOM 723 N N . CYS A 1 87 ? -25.343 -6.381 6.028 1.00 89.56 87 CYS A N 1
ATOM 724 C CA . CYS A 1 87 ? -25.630 -6.615 7.445 1.00 89.56 87 CYS A CA 1
ATOM 725 C C . CYS A 1 87 ? -26.611 -5.602 8.052 1.00 89.56 87 CYS A C 1
ATOM 727 O O . CYS A 1 87 ? -27.088 -5.824 9.163 1.00 89.56 87 CYS A O 1
ATOM 729 N N . GLY A 1 88 ? -26.916 -4.505 7.356 1.00 88.75 88 GLY A N 1
ATOM 730 C CA . GLY A 1 88 ? -27.752 -3.428 7.878 1.00 88.75 88 GLY A CA 1
ATOM 731 C C . GLY A 1 88 ? -27.057 -2.604 8.967 1.00 88.75 88 GLY A C 1
ATOM 732 O O . GLY A 1 88 ? -25.829 -2.520 9.034 1.00 88.75 88 GLY A O 1
ATOM 733 N N . ARG A 1 89 ? -27.855 -1.958 9.830 1.00 87.25 89 ARG A N 1
ATOM 734 C CA . ARG A 1 89 ? -27.328 -1.183 10.965 1.00 87.25 89 ARG A CA 1
ATOM 735 C C . ARG A 1 89 ? -26.668 -2.105 11.985 1.00 87.25 89 ARG A C 1
ATOM 737 O O . ARG A 1 89 ? -27.239 -3.114 12.383 1.00 87.25 89 ARG A O 1
ATOM 744 N N . MET A 1 90 ? -25.506 -1.686 12.465 1.00 89.31 90 MET A N 1
ATOM 745 C CA . MET A 1 90 ? -24.759 -2.365 13.517 1.00 89.31 90 MET A CA 1
ATOM 746 C C . MET A 1 90 ? -24.132 -1.351 14.472 1.00 89.31 90 MET A C 1
ATOM 748 O O . MET A 1 90 ? -24.121 -0.152 14.188 1.00 89.31 90 MET A O 1
ATOM 752 N N . LEU A 1 91 ? -23.630 -1.848 15.601 1.00 91.62 91 LEU A N 1
ATOM 753 C CA . LEU A 1 91 ? -22.806 -1.066 16.520 1.00 91.62 91 LEU A CA 1
ATOM 754 C C . LEU A 1 91 ? -21.507 -0.641 15.825 1.00 91.62 91 LEU A C 1
ATOM 756 O O . LEU A 1 91 ? -20.963 -1.394 15.015 1.00 91.62 91 LEU A O 1
ATOM 760 N N . GLU A 1 92 ? -21.026 0.553 16.160 1.00 87.12 92 GLU A N 1
ATOM 761 C CA . GLU A 1 92 ? -19.840 1.167 15.554 1.00 87.12 92 GLU A CA 1
ATOM 762 C C . GLU A 1 92 ? -18.602 0.267 15.678 1.00 87.12 92 GLU A C 1
ATOM 764 O O . GLU A 1 92 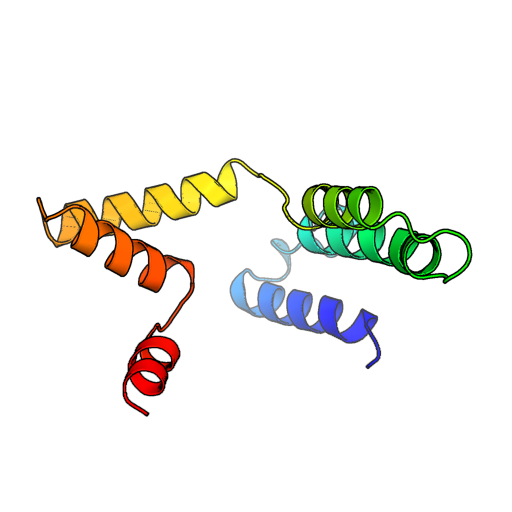? -17.967 -0.036 14.670 1.00 87.12 92 GLU A O 1
ATOM 769 N N . ASP A 1 93 ? -18.365 -0.302 16.861 1.00 86.62 93 ASP A N 1
ATOM 770 C CA . ASP A 1 93 ? -17.258 -1.231 17.117 1.00 86.62 93 ASP A CA 1
ATOM 771 C C . ASP A 1 93 ? -17.290 -2.453 16.181 1.00 86.62 93 ASP A C 1
ATOM 773 O O . ASP A 1 93 ? -16.267 -2.920 15.676 1.00 86.62 93 ASP A O 1
ATOM 777 N N . MET A 1 94 ? -18.488 -2.975 15.898 1.00 86.31 94 MET A N 1
ATOM 778 C CA . MET A 1 94 ? -18.651 -4.138 15.024 1.00 86.31 94 MET A CA 1
ATOM 779 C C . MET A 1 94 ? -18.406 -3.781 13.554 1.00 86.31 94 MET A C 1
ATOM 781 O O . MET A 1 94 ? -17.874 -4.593 12.789 1.00 86.31 94 MET A O 1
ATOM 785 N N . LEU A 1 95 ? -18.796 -2.569 13.155 1.00 86.81 95 LEU A N 1
ATOM 786 C CA . LEU A 1 95 ? -18.537 -2.024 11.826 1.00 86.81 95 LEU A CA 1
ATOM 787 C C . LEU A 1 95 ? -17.036 -1.844 11.605 1.00 86.81 95 LEU A C 1
ATOM 789 O O . LEU A 1 95 ? -16.518 -2.258 10.567 1.00 86.81 95 LEU A O 1
ATOM 793 N N . GLU A 1 96 ? -16.345 -1.293 12.601 1.00 85.50 96 GLU A N 1
ATOM 794 C CA . GLU A 1 96 ? -14.905 -1.071 12.582 1.00 85.50 96 GLU A CA 1
ATOM 795 C C . GLU A 1 96 ? -14.141 -2.393 12.454 1.00 85.50 96 GLU A C 1
ATOM 797 O O . GLU A 1 96 ? -13.358 -2.556 11.517 1.00 85.50 96 GLU A O 1
ATOM 802 N N . VAL A 1 97 ? -14.429 -3.387 13.302 1.00 86.12 97 VAL A N 1
ATOM 803 C CA . VAL A 1 97 ? -13.767 -4.705 13.244 1.00 86.12 97 VAL A CA 1
ATOM 804 C C . VAL A 1 97 ? -13.955 -5.372 11.878 1.00 86.12 97 VAL A C 1
ATOM 806 O O . VAL A 1 97 ? -12.997 -5.878 11.285 1.00 86.12 97 VAL A O 1
ATOM 809 N N . ARG A 1 98 ? -15.176 -5.343 11.328 1.00 84.25 98 ARG A N 1
ATOM 810 C CA . ARG A 1 98 ? -15.464 -5.908 9.998 1.00 84.25 98 ARG A CA 1
ATOM 811 C C . ARG A 1 98 ? -14.728 -5.163 8.890 1.00 84.25 98 ARG A C 1
ATOM 813 O O . ARG A 1 98 ? -14.221 -5.796 7.961 1.00 84.25 98 ARG A O 1
ATOM 820 N N . LEU A 1 99 ? -14.657 -3.838 8.980 1.00 84.62 99 LEU A N 1
ATOM 821 C CA . LEU A 1 99 ? -13.944 -3.007 8.017 1.00 84.62 99 LEU A CA 1
ATOM 822 C C . LEU A 1 99 ? -12.436 -3.283 8.060 1.00 84.62 99 LEU A C 1
ATOM 824 O O . LEU A 1 99 ? -11.822 -3.461 7.004 1.00 84.62 99 LEU A O 1
ATOM 828 N N . PHE A 1 100 ? -11.858 -3.400 9.259 1.00 82.19 100 PHE A N 1
ATOM 829 C CA . PHE A 1 100 ? -10.453 -3.755 9.458 1.00 82.19 100 PHE A CA 1
ATOM 830 C C . PHE A 1 100 ? -10.122 -5.128 8.871 1.00 82.19 100 PHE A C 1
ATOM 832 O O . PHE A 1 100 ? -9.143 -5.230 8.128 1.00 82.19 100 PHE A O 1
ATOM 839 N N . ALA A 1 101 ? -10.949 -6.147 9.124 1.00 83.62 101 ALA A N 1
ATOM 840 C CA . ALA A 1 101 ? -10.762 -7.488 8.564 1.00 83.62 101 ALA A CA 1
ATOM 841 C C . ALA A 1 101 ? -10.839 -7.488 7.031 1.00 83.62 101 ALA A C 1
ATOM 843 O O . ALA A 1 101 ? -10.018 -8.075 6.330 1.00 83.62 101 ALA A O 1
ATOM 844 N N . ARG A 1 102 ? -11.809 -6.772 6.462 1.00 80.50 102 ARG A N 1
ATOM 845 C CA . ARG A 1 102 ? -11.999 -6.729 5.006 1.00 80.50 102 ARG A CA 1
ATOM 846 C C . ARG A 1 102 ? -10.899 -5.952 4.284 1.00 80.50 102 ARG A C 1
ATOM 848 O O . ARG A 1 102 ? -10.544 -6.316 3.165 1.00 80.50 102 ARG A O 1
ATOM 855 N N . CYS A 1 103 ? -10.370 -4.895 4.898 1.00 80.12 103 CYS A N 1
ATOM 856 C CA . CYS A 1 103 ? -9.334 -4.062 4.286 1.00 80.12 103 CYS A CA 1
ATOM 857 C C . CYS A 1 103 ? -7.923 -4.640 4.444 1.00 80.12 103 CYS A C 1
ATOM 859 O O . CYS A 1 103 ? -7.105 -4.463 3.540 1.00 80.12 103 CYS A O 1
ATOM 861 N N . ASN A 1 104 ? -7.635 -5.313 5.563 1.00 76.44 104 ASN A N 1
ATOM 862 C CA . ASN A 1 104 ? -6.284 -5.776 5.895 1.00 76.44 104 ASN A CA 1
ATOM 863 C C . ASN A 1 104 ? -6.090 -7.295 5.760 1.00 76.44 104 ASN A C 1
ATOM 865 O O . ASN A 1 104 ? -4.946 -7.748 5.759 1.00 76.44 104 ASN A O 1
ATOM 869 N N . GLY A 1 105 ? -7.165 -8.067 5.572 1.00 69.81 105 GLY A N 1
ATOM 870 C CA . GLY A 1 105 ? -7.123 -9.526 5.497 1.00 69.81 105 GLY A CA 1
ATOM 871 C C . GLY A 1 105 ? -7.514 -10.195 6.814 1.00 69.81 105 GLY A C 1
ATOM 872 O O . GLY A 1 105 ? -8.054 -9.560 7.717 1.00 69.81 105 GLY A O 1
ATOM 873 N N . ASP A 1 106 ? -7.273 -11.502 6.888 1.00 60.34 106 ASP A N 1
ATOM 874 C CA . ASP A 1 106 ? -7.695 -12.333 8.012 1.00 60.34 106 ASP A CA 1
ATOM 875 C C . ASP A 1 106 ? -7.091 -11.846 9.342 1.00 60.34 106 ASP A C 1
ATOM 877 O O . ASP A 1 106 ? -5.871 -11.731 9.481 1.00 60.34 106 ASP A O 1
ATOM 881 N N . LEU A 1 107 ? -7.962 -11.518 10.301 1.00 61.62 107 LEU A N 1
ATOM 882 C CA . LEU A 1 107 ? -7.567 -11.067 11.636 1.00 61.62 107 LEU A CA 1
ATOM 883 C C . LEU A 1 1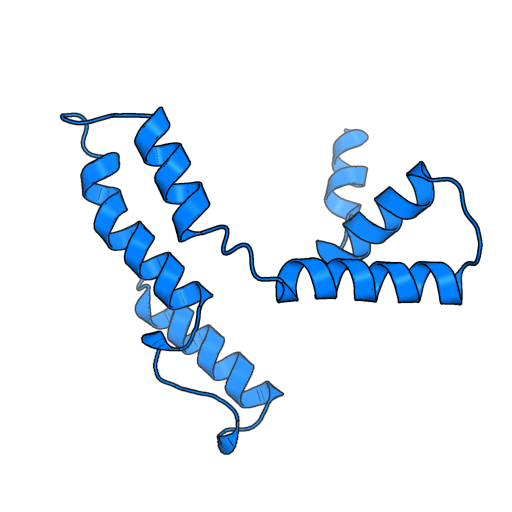07 ? -7.318 -12.243 12.585 1.00 61.62 107 LEU A C 1
ATOM 885 O O . LEU A 1 107 ? -6.954 -12.001 13.735 1.00 61.62 107 LEU A O 1
ATOM 889 N N . ASP A 1 108 ? -7.487 -13.491 12.141 1.00 62.59 108 ASP A N 1
ATOM 890 C CA . ASP A 1 108 ? -7.307 -14.680 12.978 1.00 62.59 108 ASP A CA 1
ATOM 891 C C . ASP A 1 108 ? -5.955 -14.690 13.710 1.00 62.59 108 ASP A C 1
ATOM 893 O O . ASP A 1 108 ? -5.904 -15.004 14.900 1.00 62.59 108 ASP A O 1
ATOM 897 N N . GLU A 1 109 ? -4.862 -14.233 13.088 1.00 58.34 109 GLU A N 1
ATOM 898 C CA . GLU A 1 109 ? -3.555 -14.136 13.764 1.00 58.34 109 GLU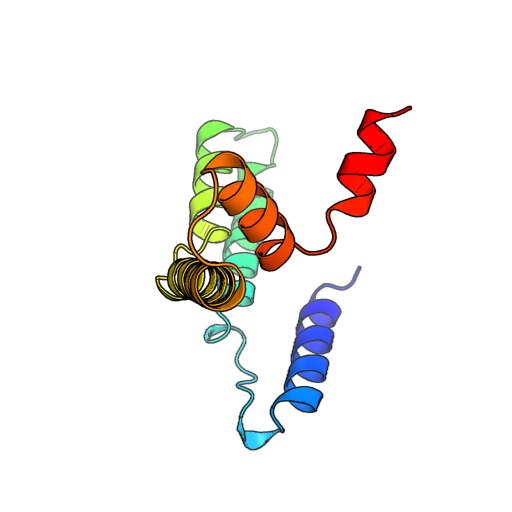 A CA 1
ATOM 899 C C . GLU A 1 109 ? -3.545 -13.168 14.964 1.00 58.34 109 GLU A C 1
ATOM 901 O O . GLU A 1 109 ? -2.799 -13.385 15.923 1.00 58.34 109 GLU A O 1
ATOM 906 N N . LEU A 1 110 ? -4.348 -12.102 14.923 1.00 58.31 110 LEU A N 1
ATOM 907 C CA . LEU A 1 110 ? -4.472 -11.110 15.997 1.00 58.31 110 LEU A CA 1
ATOM 908 C C . LEU A 1 110 ? -5.285 -11.666 17.168 1.00 58.31 110 LEU A C 1
ATOM 910 O O . LEU A 1 110 ? -4.889 -11.500 18.321 1.00 58.31 110 LEU A O 1
ATOM 914 N N . TRP A 1 111 ? -6.373 -12.380 16.874 1.00 56.78 111 TRP A N 1
ATOM 915 C CA . TRP A 1 111 ? -7.205 -13.026 17.891 1.00 56.78 111 TRP A CA 1
ATOM 916 C C . TRP A 1 111 ? -6.481 -14.197 18.555 1.00 56.78 111 TRP A C 1
ATOM 918 O O . TRP A 1 111 ? -6.523 -14.335 19.774 1.00 56.78 111 TRP A O 1
ATOM 928 N N . THR A 1 112 ? -5.737 -14.995 17.786 1.00 55.09 112 THR A N 1
ATOM 929 C CA . THR A 1 112 ? -5.009 -16.159 18.319 1.00 55.09 112 THR A CA 1
ATOM 930 C C . THR A 1 112 ? -3.861 -15.753 19.254 1.00 55.09 112 THR A C 1
ATOM 932 O O . THR A 1 112 ? -3.561 -16.469 20.203 1.00 55.09 112 THR A O 1
ATOM 935 N N . LYS A 1 113 ? -3.229 -14.590 19.031 1.00 52.66 113 LYS A N 1
ATOM 936 C CA . LYS A 1 113 ? -2.139 -14.079 19.887 1.00 52.66 113 LYS A CA 1
ATOM 937 C C . LYS A 1 113 ? -2.608 -13.336 21.137 1.00 52.66 113 LYS A C 1
ATOM 939 O O . LYS A 1 113 ? -1.803 -13.147 22.037 1.00 52.66 113 LYS A O 1
ATOM 944 N N . ALA A 1 114 ? -3.866 -12.904 21.201 1.00 51.09 114 ALA A N 1
ATOM 945 C CA . ALA A 1 114 ? -4.410 -12.233 22.384 1.00 51.09 114 ALA A CA 1
ATOM 946 C C . ALA A 1 114 ? -4.791 -13.213 23.515 1.00 51.09 114 ALA A C 1
ATOM 948 O O . ALA A 1 114 ? -5.063 -12.779 24.631 1.00 51.09 114 ALA A O 1
ATOM 949 N N . TYR A 1 115 ? -4.804 -14.520 23.226 1.00 45.12 115 TYR A N 1
ATOM 950 C CA . TYR A 1 115 ? -5.177 -15.596 24.152 1.00 45.12 115 TYR A CA 1
ATOM 951 C C . TYR A 1 115 ? -4.016 -16.555 24.497 1.00 45.12 115 TYR A C 1
ATOM 953 O O . TYR A 1 115 ? -4.262 -17.655 24.993 1.00 45.12 115 TYR A O 1
ATOM 961 N N . ILE A 1 116 ? -2.763 -16.143 24.263 1.00 41.72 116 ILE A N 1
ATOM 962 C CA . ILE A 1 116 ? -1.541 -16.790 24.783 1.00 41.72 116 ILE A CA 1
ATOM 963 C C . ILE A 1 116 ? -0.814 -15.777 25.662 1.00 41.72 116 ILE A C 1
ATOM 965 O O . ILE A 1 116 ? -0.402 -16.162 26.777 1.00 41.72 116 ILE A O 1
#

Sequence (116 aa):
MDRSKLFESRLEKRRKRLGPNRVDEDWRKDPGEKARRIWEWWRPIVTEESTSFPAFSKALRLIALIQVSSCAVERVFSQLNVIVETCGRMLEDMLEVRLFARCNGDLDELWTKAYI

Organism: NCBI:txid426638

Secondary structure (DSSP, 8-state):
--THHHHHHHHHHHHHHH-GGG----TTT-HHHHHHHHHHHHHHHHHSGGG--HHHHHHHHHHHH----HHHHHHHHHHHHHHHHHH-S--HHHHHHHHHHHHH---HHHHHHTT-